Protein AF-A0A4Y3FTR3-F1 (afdb_monomer)

Sequence (134 aa):
MGIRHIKDRILKADIEKGEIKTLTGKRQYTGDNFIIASGDYIGGGLNSFGESIIHLDIYRIKDKPVRKIPFPEKGHPYSKNGVIVDENLNPFYREKRISNLRIAGSLLGGYDYCTEKSGLGVAIATGYSAGDVE

Radius of gyration: 15.16 Å; Cα contacts (8 Å, |Δi|>4): 249; chains: 1; bounding box: 43×28×41 Å

Mean predicted aligned error: 3.34 Å

Structure (mmCIF, N/CA/C/O backbone):
data_AF-A0A4Y3FTR3-F1
#
_entry.id   AF-A0A4Y3FTR3-F1
#
loop_
_atom_site.group_PDB
_atom_site.id
_atom_site.type_symbol
_atom_site.label_atom_id
_atom_site.label_alt_id
_atom_site.label_comp_id
_atom_site.label_asym_id
_atom_site.label_entity_id
_atom_site.label_seq_id
_atom_site.pdbx_PDB_ins_code
_atom_site.Cartn_x
_atom_site.Cartn_y
_atom_site.Cartn_z
_atom_site.occupancy
_atom_site.B_iso_or_equiv
_atom_site.auth_seq_id
_atom_site.auth_comp_id
_atom_site.auth_asym_id
_atom_site.auth_atom_id
_atom_site.pdbx_PDB_model_num
ATOM 1 N N . MET A 1 1 ? -20.994 11.226 8.019 1.00 52.72 1 MET A N 1
ATOM 2 C CA . MET A 1 1 ? -19.648 10.629 8.163 1.00 52.72 1 MET A CA 1
ATOM 3 C C . MET A 1 1 ? -18.637 11.580 7.544 1.00 52.72 1 MET A C 1
ATOM 5 O O . MET A 1 1 ? -18.960 12.194 6.538 1.00 52.72 1 MET A O 1
ATOM 9 N N . GLY A 1 2 ? -17.489 11.799 8.186 1.00 83.38 2 GLY A N 1
ATOM 10 C CA . GLY A 1 2 ? -16.489 12.772 7.732 1.00 83.38 2 GLY A CA 1
ATOM 11 C C . GLY A 1 2 ? -15.148 12.103 7.456 1.00 83.38 2 GLY A C 1
ATOM 12 O O . GLY A 1 2 ? -14.763 11.182 8.169 1.00 83.38 2 GLY A O 1
ATOM 13 N N . ILE A 1 3 ? -14.431 12.582 6.442 1.00 89.06 3 ILE A N 1
ATOM 14 C CA . ILE A 1 3 ? -13.067 12.140 6.139 1.00 89.06 3 ILE A CA 1
ATOM 15 C C . ILE A 1 3 ? -12.096 12.921 7.025 1.00 89.06 3 ILE A C 1
ATOM 17 O O . ILE A 1 3 ? -12.163 14.150 7.110 1.00 89.06 3 ILE A O 1
ATOM 21 N N . ARG A 1 4 ? -11.159 12.218 7.668 1.00 93.75 4 ARG A N 1
ATOM 22 C CA . ARG A 1 4 ? -10.106 12.833 8.479 1.00 93.75 4 ARG A CA 1
ATOM 23 C C . ARG A 1 4 ? -8.733 12.428 7.965 1.00 93.75 4 ARG A C 1
ATOM 25 O O . ARG A 1 4 ? -8.343 11.272 8.058 1.00 93.75 4 ARG A O 1
ATOM 32 N N . HIS A 1 5 ? -7.959 13.409 7.514 1.00 94.31 5 HIS A N 1
ATOM 33 C CA . HIS A 1 5 ? -6.548 13.194 7.217 1.00 94.31 5 HIS A CA 1
ATOM 34 C C . HIS A 1 5 ? -5.729 13.118 8.516 1.00 94.31 5 HIS A C 1
ATOM 36 O O . HIS A 1 5 ? -5.784 14.025 9.356 1.00 94.31 5 HIS A O 1
ATOM 42 N N . ILE A 1 6 ? -4.957 12.042 8.678 1.00 94.50 6 ILE A N 1
ATOM 43 C CA . ILE A 1 6 ? -4.072 11.831 9.826 1.00 94.50 6 ILE A CA 1
ATOM 44 C C . ILE A 1 6 ? -2.688 12.404 9.506 1.00 94.50 6 ILE A C 1
ATOM 46 O O . ILE A 1 6 ? -1.915 11.823 8.754 1.00 94.50 6 ILE A O 1
ATOM 50 N N . LYS A 1 7 ? -2.359 13.551 10.109 1.00 92.38 7 LYS A N 1
ATOM 51 C CA . LYS A 1 7 ? -1.027 14.178 10.023 1.00 92.38 7 LYS A CA 1
ATOM 52 C C . LYS A 1 7 ? -0.127 13.700 11.164 1.00 92.38 7 LYS A C 1
ATOM 54 O O . LYS A 1 7 ? 0.297 14.492 12.006 1.00 92.38 7 LYS A O 1
ATOM 59 N N . ASP A 1 8 ? 0.101 12.396 11.228 1.00 94.69 8 ASP A N 1
ATOM 60 C CA . ASP A 1 8 ? 0.846 11.750 12.308 1.00 94.69 8 ASP A CA 1
ATOM 61 C C . ASP A 1 8 ? 1.703 10.603 11.775 1.00 94.69 8 ASP A C 1
ATOM 63 O O . ASP A 1 8 ? 1.387 10.005 10.747 1.00 94.69 8 ASP A O 1
ATOM 67 N N . ARG A 1 9 ? 2.778 10.280 12.495 1.00 94.00 9 ARG A N 1
ATOM 68 C CA . ARG A 1 9 ? 3.517 9.043 12.260 1.00 94.00 9 ARG A CA 1
ATOM 69 C C . ARG A 1 9 ? 2.853 7.954 13.089 1.00 94.00 9 ARG A C 1
ATOM 71 O O . ARG A 1 9 ? 2.918 7.984 14.315 1.00 94.00 9 ARG A O 1
ATOM 78 N N . ILE A 1 10 ? 2.239 6.994 12.414 1.00 95.69 10 ILE A N 1
ATOM 79 C CA . ILE A 1 10 ? 1.699 5.807 13.069 1.00 95.69 10 ILE A CA 1
ATOM 80 C C . ILE A 1 10 ? 2.858 4.891 13.461 1.00 95.69 10 ILE A C 1
ATOM 82 O O . ILE A 1 10 ? 3.790 4.687 12.689 1.00 95.69 10 ILE A O 1
ATOM 86 N N . LEU A 1 11 ? 2.807 4.390 14.691 1.00 93.75 11 LEU A N 1
ATOM 87 C CA . LEU A 1 11 ? 3.818 3.524 15.296 1.00 93.75 11 LEU A CA 1
ATOM 88 C C . LEU A 1 11 ? 3.287 2.111 15.539 1.00 93.75 11 LEU A C 1
ATOM 90 O O . LEU A 1 11 ? 4.063 1.164 15.635 1.00 93.75 11 LEU A O 1
ATOM 94 N N . LYS A 1 12 ? 1.968 1.976 15.699 1.00 94.19 12 LYS A N 1
ATOM 95 C CA . LYS A 1 12 ? 1.307 0.704 15.972 1.00 94.19 12 LYS A CA 1
ATOM 96 C C . LYS A 1 12 ? -0.108 0.716 15.412 1.00 94.19 12 LYS A C 1
ATOM 98 O O . LYS A 1 12 ? -0.816 1.714 15.548 1.00 94.19 12 LYS A O 1
ATOM 103 N N . ALA A 1 13 ? -0.526 -0.421 14.873 1.00 96.50 13 ALA A N 1
ATOM 104 C CA . ALA A 1 13 ? -1.925 -0.737 14.644 1.00 96.50 13 ALA A CA 1
ATOM 105 C C . ALA A 1 13 ? -2.351 -1.887 15.548 1.00 96.50 13 ALA A C 1
ATOM 107 O O . ALA A 1 13 ? -1.607 -2.851 15.741 1.00 96.50 13 ALA A O 1
ATOM 108 N N . ASP A 1 14 ? -3.542 -1.753 16.107 1.00 97.19 14 ASP A N 1
ATOM 109 C CA . ASP A 1 14 ? -4.232 -2.819 16.805 1.00 97.19 14 ASP A CA 1
ATOM 110 C C . ASP A 1 14 ? -5.248 -3.442 15.850 1.00 97.19 14 ASP A C 1
ATOM 112 O O . ASP A 1 14 ? -6.153 -2.754 15.364 1.00 97.19 14 ASP A O 1
ATOM 116 N N . ILE A 1 15 ? -5.025 -4.713 15.517 1.00 96.81 15 ILE A N 1
ATOM 117 C CA . ILE A 1 15 ? -5.797 -5.450 14.519 1.00 96.81 15 ILE A CA 1
ATOM 118 C C . ILE A 1 15 ? -6.472 -6.623 15.215 1.00 96.81 15 ILE A C 1
ATOM 120 O O . ILE A 1 15 ? -5.807 -7.544 15.692 1.00 96.81 15 ILE A O 1
ATOM 124 N N . GLU A 1 16 ? -7.798 -6.623 15.204 1.00 96.31 16 GLU A N 1
ATOM 125 C CA . GLU A 1 16 ? -8.619 -7.678 15.784 1.00 96.31 16 GLU A CA 1
ATOM 126 C C . GLU A 1 16 ? -9.539 -8.256 14.715 1.00 96.31 16 GLU A C 1
ATOM 128 O O . GLU A 1 16 ? -10.243 -7.523 14.027 1.00 96.31 16 GLU A O 1
ATOM 133 N N . LYS A 1 17 ? -9.547 -9.587 14.578 1.00 95.12 17 LYS A N 1
ATOM 134 C CA . LYS A 1 17 ? -10.424 -10.314 13.638 1.00 95.12 17 LYS A CA 1
ATOM 135 C C . LYS A 1 17 ? -10.372 -9.792 12.186 1.00 95.12 17 LYS A C 1
ATOM 137 O O . LYS A 1 17 ? -11.361 -9.884 11.474 1.00 95.12 17 LYS A O 1
ATOM 142 N N . GLY A 1 18 ? -9.213 -9.296 11.744 1.00 96.00 18 GLY A N 1
ATOM 143 C CA . GLY A 1 18 ? -9.033 -8.773 10.383 1.00 96.00 18 GLY A CA 1
ATOM 144 C C . GLY A 1 18 ? -9.455 -7.312 10.207 1.00 96.00 18 GLY A C 1
ATOM 145 O O . GLY A 1 18 ? -9.570 -6.854 9.080 1.00 96.00 18 GLY A O 1
ATOM 146 N N . GLU A 1 19 ? -9.653 -6.565 11.291 1.00 98.00 19 GLU A N 1
ATOM 147 C CA . GLU A 1 19 ? -9.988 -5.142 11.243 1.00 98.00 19 GLU A CA 1
ATOM 148 C C . GLU A 1 19 ? -9.058 -4.326 12.130 1.00 98.00 19 GLU A C 1
ATOM 150 O O . GLU A 1 19 ? -8.735 -4.722 13.251 1.00 98.00 19 GLU A O 1
ATOM 155 N N . ILE A 1 20 ? -8.674 -3.145 11.655 1.00 97.88 20 ILE A N 1
ATOM 156 C CA . ILE A 1 20 ? -8.001 -2.137 12.466 1.00 97.88 20 ILE A CA 1
ATOM 157 C C . ILE A 1 20 ? -9.018 -1.557 13.441 1.00 97.88 20 ILE A C 1
ATOM 159 O O . ILE A 1 20 ? -10.016 -0.969 13.025 1.00 97.88 20 ILE A O 1
ATOM 163 N N . LYS A 1 21 ? -8.737 -1.681 14.737 1.00 97.75 21 LYS A N 1
ATOM 164 C CA . LYS A 1 21 ? -9.526 -1.047 15.800 1.00 97.75 21 LYS A CA 1
ATOM 165 C C . LYS A 1 21 ? -8.951 0.304 16.183 1.00 97.75 21 LYS A C 1
ATOM 167 O O . LYS A 1 21 ? -9.688 1.275 16.329 1.00 97.75 21 LYS A O 1
ATOM 172 N N . THR A 1 22 ? -7.626 0.372 16.300 1.00 97.62 22 THR A N 1
ATOM 173 C CA . THR A 1 22 ? -6.924 1.597 16.686 1.00 97.62 22 THR A CA 1
ATOM 174 C C . THR A 1 22 ? -5.602 1.730 15.943 1.00 97.62 22 THR A C 1
ATOM 176 O O . THR A 1 22 ? -4.795 0.802 15.913 1.00 97.62 22 THR A O 1
ATOM 179 N N . LEU A 1 23 ? -5.330 2.924 15.418 1.00 97.25 23 L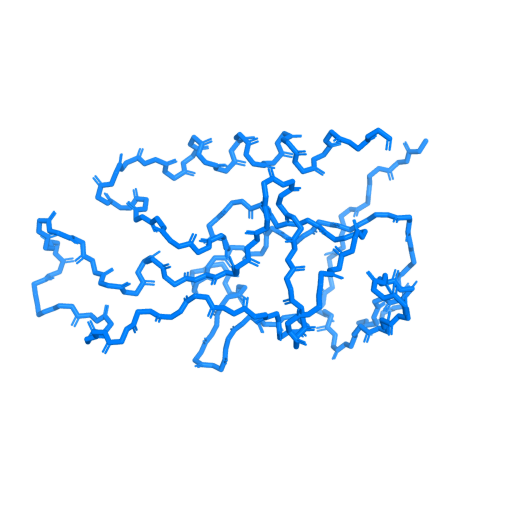EU A N 1
ATOM 180 C CA . LEU A 1 23 ? -3.992 3.350 15.010 1.00 97.25 23 LEU A CA 1
ATOM 181 C C . LEU A 1 23 ? -3.403 4.255 16.090 1.00 97.25 23 LEU A C 1
ATOM 183 O O . LEU A 1 23 ? -4.057 5.187 16.554 1.00 97.25 23 LEU A O 1
ATOM 187 N N . THR A 1 24 ? -2.160 4.004 16.487 1.00 97.69 24 THR A N 1
ATOM 188 C CA . THR A 1 24 ? -1.467 4.774 17.528 1.00 97.69 24 THR A CA 1
ATOM 189 C C . THR A 1 24 ? -0.249 5.476 16.938 1.00 97.69 24 THR A C 1
ATOM 191 O O . THR A 1 24 ? 0.672 4.821 16.452 1.00 97.69 24 THR A O 1
ATOM 194 N N . GLY A 1 25 ? -0.245 6.808 16.996 1.00 96.19 25 GLY A N 1
ATOM 195 C CA . GLY A 1 25 ? 0.906 7.679 16.739 1.00 96.19 25 GLY A CA 1
ATOM 196 C C . GLY A 1 25 ? 1.176 8.572 17.953 1.00 96.19 25 GLY A C 1
ATO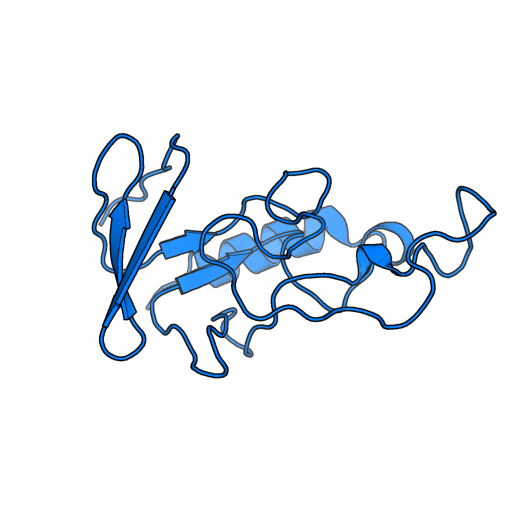M 197 O O . GLY A 1 25 ? 1.196 8.091 19.086 1.00 96.19 25 GLY A O 1
ATOM 198 N N . LYS A 1 26 ? 1.301 9.889 17.749 1.00 96.94 26 LYS A N 1
ATOM 199 C CA . LYS A 1 26 ? 1.251 10.879 18.848 1.00 96.94 26 LYS A CA 1
ATOM 200 C C . LYS A 1 26 ? -0.097 10.875 19.572 1.00 96.94 26 LYS A C 1
ATOM 202 O O . LYS A 1 26 ? -0.184 11.309 20.717 1.00 96.94 26 LYS A O 1
ATOM 207 N N . ARG A 1 27 ? -1.156 10.445 18.882 1.00 96.50 27 ARG A N 1
ATOM 208 C CA . ARG A 1 27 ? -2.506 10.234 19.421 1.00 96.50 27 ARG A CA 1
ATOM 209 C C . ARG A 1 27 ? -3.045 8.888 18.947 1.00 96.50 27 ARG A C 1
ATOM 211 O O . ARG A 1 27 ? -2.489 8.275 18.037 1.00 96.50 27 ARG A O 1
ATOM 218 N N . GLN A 1 28 ? -4.138 8.453 19.558 1.00 97.06 28 GLN A N 1
ATOM 219 C CA . GLN A 1 28 ? -4.919 7.327 19.062 1.00 97.06 28 GLN A CA 1
ATOM 220 C C . GLN A 1 28 ? -5.962 7.807 18.052 1.00 97.06 28 GLN A C 1
ATOM 222 O O . GLN A 1 28 ? -6.575 8.867 18.221 1.00 97.06 28 GLN A O 1
ATOM 227 N N . TYR A 1 29 ? -6.147 7.013 17.004 1.00 96.56 29 TYR A N 1
ATOM 228 C CA . TYR A 1 29 ? -7.129 7.224 15.954 1.00 96.56 29 TYR A CA 1
ATOM 229 C C . TYR A 1 29 ? -7.972 5.963 15.819 1.00 96.56 29 TYR A C 1
ATOM 231 O O . TYR A 1 29 ? -7.439 4.867 15.646 1.00 96.56 29 TYR A O 1
ATOM 239 N N . THR A 1 30 ? -9.282 6.146 15.879 1.00 96.06 30 THR A N 1
ATOM 240 C CA . THR A 1 30 ? -10.287 5.122 15.614 1.00 96.06 30 THR A CA 1
ATOM 241 C C . THR A 1 30 ? -11.133 5.569 14.427 1.00 96.06 30 THR A C 1
ATOM 243 O O . THR A 1 30 ? -11.197 6.762 14.106 1.00 96.06 30 THR A O 1
ATOM 246 N N . GLY A 1 31 ? -11.752 4.610 13.753 1.00 94.38 31 GLY A N 1
ATOM 247 C CA . GLY A 1 31 ? -12.599 4.857 12.597 1.00 94.38 31 GLY A CA 1
ATOM 248 C C . GLY A 1 31 ? -13.143 3.551 12.047 1.00 94.38 31 GLY A C 1
ATOM 249 O O . GLY A 1 31 ? -12.575 2.489 12.297 1.00 94.38 31 GLY A O 1
ATOM 250 N N . ASP A 1 32 ? -14.238 3.651 11.301 1.00 94.94 32 ASP A N 1
ATOM 251 C CA . ASP A 1 32 ? -14.868 2.484 10.684 1.00 94.94 32 ASP A CA 1
ATOM 252 C C . ASP A 1 32 ? -14.013 1.953 9.530 1.00 94.94 32 ASP A C 1
ATOM 254 O O . ASP A 1 32 ? -13.877 0.747 9.366 1.00 94.94 32 ASP A O 1
ATOM 258 N N . ASN A 1 33 ? -13.379 2.857 8.774 1.00 95.75 33 ASN A N 1
ATOM 259 C CA . ASN A 1 33 ? -12.553 2.548 7.612 1.00 95.75 33 ASN A CA 1
ATOM 260 C C . ASN A 1 33 ? -11.273 3.392 7.583 1.00 95.75 33 ASN A C 1
ATOM 262 O O . ASN A 1 33 ? -11.260 4.554 8.000 1.00 95.75 33 ASN A O 1
ATOM 266 N N . PHE A 1 34 ? -10.211 2.814 7.024 1.00 97.00 34 PHE A N 1
ATOM 267 C CA . PHE A 1 34 ? -8.902 3.438 6.866 1.00 97.00 34 PHE A CA 1
ATOM 268 C C . PHE A 1 34 ? -8.415 3.327 5.420 1.00 97.00 34 PHE A C 1
ATOM 270 O O . PHE A 1 34 ? -8.667 2.339 4.732 1.00 97.00 34 PHE A O 1
ATOM 277 N N . ILE A 1 35 ? -7.660 4.331 4.974 1.00 97.44 35 ILE A N 1
ATOM 278 C CA . ILE A 1 35 ? -6.978 4.326 3.677 1.00 97.44 35 ILE A CA 1
ATOM 279 C C . ILE A 1 35 ? -5.515 4.696 3.910 1.00 97.44 35 ILE A C 1
ATOM 281 O O . ILE A 1 35 ? -5.232 5.711 4.554 1.00 97.44 35 ILE A O 1
ATOM 285 N N . ILE A 1 36 ? -4.588 3.902 3.374 1.00 97.38 36 ILE A N 1
ATOM 286 C CA . ILE A 1 36 ? -3.169 4.265 3.309 1.00 97.38 36 ILE A CA 1
ATOM 287 C C . ILE A 1 36 ? -2.838 4.704 1.881 1.00 97.38 36 ILE A C 1
ATOM 289 O O . ILE A 1 36 ? -2.927 3.932 0.929 1.00 97.38 36 ILE A O 1
ATOM 293 N N . ALA A 1 37 ? -2.411 5.961 1.766 1.00 96.69 37 ALA A N 1
ATOM 294 C CA . ALA A 1 37 ? -1.971 6.601 0.527 1.00 96.69 37 ALA A CA 1
ATOM 295 C C . ALA A 1 37 ? -0.621 7.321 0.732 1.00 96.69 37 ALA A C 1
ATOM 297 O O . ALA A 1 37 ? -0.413 8.438 0.266 1.00 96.69 37 ALA A O 1
ATOM 298 N N . SER A 1 38 ? 0.292 6.703 1.491 1.00 95.44 38 SER A N 1
ATOM 299 C CA . SER A 1 38 ? 1.617 7.249 1.838 1.00 95.44 38 SER A CA 1
ATOM 300 C C . SER A 1 38 ? 2.633 7.203 0.689 1.00 95.44 38 SER A C 1
ATOM 302 O O . SER A 1 38 ? 3.738 7.721 0.828 1.00 95.44 38 SER A O 1
ATOM 304 N N . GLY A 1 39 ? 2.258 6.613 -0.449 1.00 95.12 39 GLY A N 1
ATOM 305 C CA . GLY A 1 39 ? 3.121 6.436 -1.612 1.00 95.12 39 GLY A CA 1
ATOM 306 C C . GLY A 1 39 ? 4.178 5.346 -1.428 1.00 95.12 39 GLY A C 1
ATOM 307 O O . GLY A 1 39 ? 4.273 4.702 -0.389 1.00 95.12 39 GLY A O 1
ATOM 308 N N . ASP A 1 40 ? 4.971 5.132 -2.470 1.00 95.25 40 ASP A N 1
ATOM 309 C CA . ASP A 1 40 ? 6.054 4.147 -2.523 1.00 95.25 40 ASP A CA 1
ATOM 310 C C . ASP A 1 40 ? 7.319 4.604 -1.756 1.00 95.25 40 ASP A C 1
ATOM 312 O O . ASP A 1 40 ? 7.250 5.274 -0.723 1.00 95.25 40 ASP A O 1
ATOM 316 N N . TYR A 1 41 ? 8.506 4.239 -2.251 1.00 94.88 41 TYR A N 1
ATOM 317 C CA . TYR A 1 41 ? 9.794 4.670 -1.705 1.00 94.88 41 TYR A CA 1
ATOM 318 C C . TYR A 1 41 ? 9.983 6.192 -1.697 1.00 94.88 41 TYR A C 1
ATOM 320 O O . TYR A 1 41 ? 10.643 6.707 -0.797 1.00 94.88 41 TYR A O 1
ATOM 328 N N . ILE A 1 42 ? 9.423 6.914 -2.675 1.00 91.69 42 ILE A N 1
ATOM 329 C CA . ILE A 1 42 ? 9.549 8.377 -2.766 1.00 91.69 42 ILE A CA 1
ATOM 330 C C . ILE A 1 42 ? 8.642 9.041 -1.726 1.00 91.69 42 ILE A C 1
ATOM 332 O O . ILE A 1 42 ? 9.055 9.988 -1.058 1.00 91.69 42 ILE A O 1
ATOM 336 N N . GLY A 1 43 ? 7.419 8.521 -1.565 1.00 91.75 43 GLY A N 1
ATOM 337 C CA . GLY A 1 43 ? 6.466 8.990 -0.551 1.00 91.75 43 GLY A CA 1
ATOM 338 C C . GLY A 1 43 ? 6.820 8.560 0.878 1.00 91.75 43 GLY A C 1
ATOM 339 O O . GLY A 1 43 ? 6.361 9.164 1.847 1.00 91.75 43 GLY A O 1
ATOM 340 N N . GLY A 1 44 ? 7.676 7.544 1.020 1.00 94.69 44 GLY A N 1
ATOM 341 C CA . GLY A 1 44 ? 8.115 6.990 2.300 1.00 94.69 44 GLY A CA 1
ATOM 342 C C . GLY A 1 44 ? 7.184 5.917 2.871 1.00 94.69 44 GLY A C 1
ATOM 343 O O . GLY A 1 44 ? 7.441 5.413 3.969 1.00 94.69 44 GLY A O 1
ATOM 344 N N . GLY A 1 45 ? 6.127 5.531 2.149 1.00 95.69 45 GLY A N 1
ATOM 345 C CA . GLY A 1 45 ? 5.274 4.402 2.525 1.00 95.69 45 GLY A CA 1
ATOM 346 C C . GLY A 1 45 ? 5.948 3.046 2.317 1.00 95.69 45 GLY A C 1
ATOM 347 O O . GLY A 1 45 ? 5.574 2.090 2.991 1.00 95.69 45 GLY A O 1
ATOM 348 N N . LEU A 1 46 ? 6.997 2.974 1.488 1.00 96.12 46 LEU A N 1
ATOM 349 C CA . LEU A 1 46 ? 7.892 1.818 1.395 1.00 96.12 46 LEU A CA 1
ATOM 350 C C . LEU A 1 46 ? 9.318 2.158 1.832 1.00 96.12 46 LEU A C 1
ATOM 352 O O . LEU A 1 46 ? 9.841 3.242 1.578 1.00 96.12 46 LEU A O 1
ATOM 356 N N . ASN A 1 47 ? 9.983 1.178 2.434 1.00 94.25 47 ASN A N 1
ATOM 357 C CA . ASN A 1 47 ? 11.395 1.231 2.789 1.00 94.25 47 ASN A CA 1
ATOM 358 C C . ASN A 1 47 ? 12.072 -0.140 2.574 1.00 94.25 47 ASN A C 1
ATOM 360 O O . ASN A 1 47 ? 11.478 -1.086 2.045 1.00 94.25 47 ASN A O 1
ATOM 364 N N . SER A 1 48 ? 13.343 -0.264 2.966 1.00 89.69 48 SER A N 1
ATOM 365 C CA . SER A 1 48 ? 14.111 -1.509 2.815 1.00 89.69 48 SER A CA 1
ATOM 366 C C . SER A 1 48 ? 13.448 -2.714 3.493 1.00 89.69 48 SER A C 1
ATOM 368 O O . SER A 1 48 ? 13.516 -3.819 2.958 1.00 89.69 48 SER A O 1
ATOM 370 N N . PHE A 1 49 ? 12.744 -2.506 4.606 1.00 89.44 49 PHE A N 1
ATOM 371 C CA . PHE A 1 49 ? 12.051 -3.540 5.379 1.00 89.44 49 PHE A CA 1
ATOM 372 C C . PHE A 1 49 ? 10.642 -3.836 4.850 1.00 89.44 49 PHE A C 1
ATOM 374 O O . PHE A 1 49 ? 10.228 -4.992 4.855 1.00 89.44 49 PHE A O 1
ATOM 381 N N . GLY A 1 50 ? 9.949 -2.858 4.265 1.00 93.38 50 GLY A N 1
ATOM 382 C CA . GLY A 1 50 ? 8.654 -3.072 3.616 1.00 93.38 50 GLY A CA 1
ATOM 383 C C . GLY A 1 50 ? 7.749 -1.858 3.687 1.00 93.38 50 GLY A C 1
ATOM 384 O O . GLY A 1 50 ? 8.238 -0.734 3.613 1.00 93.38 50 GLY A O 1
ATOM 385 N N . GLU A 1 51 ? 6.446 -2.097 3.831 1.00 96.62 51 GLU A N 1
ATOM 386 C CA . GLU A 1 51 ? 5.474 -1.048 4.140 1.00 96.62 51 GLU A CA 1
ATOM 387 C C . GLU A 1 51 ? 5.775 -0.440 5.524 1.00 96.62 51 GLU A C 1
ATOM 389 O O . GLU A 1 51 ? 6.103 -1.153 6.481 1.00 96.62 51 GLU A O 1
ATOM 394 N N . SER A 1 52 ? 5.762 0.891 5.597 1.00 95.25 52 SER A N 1
ATOM 395 C CA . SER A 1 52 ? 6.345 1.673 6.694 1.00 95.25 52 SER A CA 1
ATOM 396 C C . SER A 1 52 ? 5.434 1.884 7.910 1.0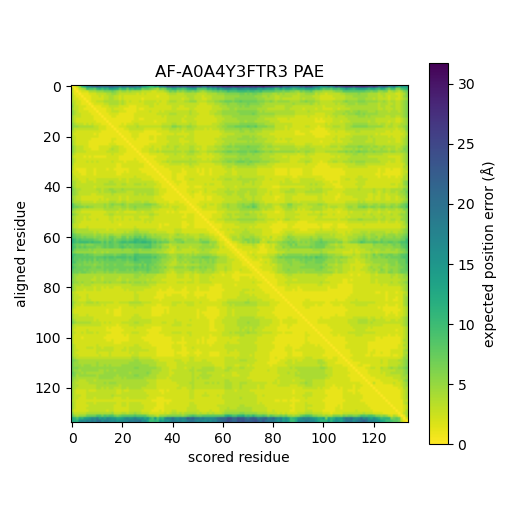0 95.25 52 SER A C 1
ATOM 398 O O . SER A 1 52 ? 5.926 2.380 8.923 1.00 95.25 52 SER A O 1
ATOM 400 N N . ILE A 1 53 ? 4.136 1.586 7.825 1.00 94.69 53 ILE A N 1
ATOM 401 C CA . ILE A 1 53 ? 3.143 1.939 8.851 1.00 94.69 53 ILE A CA 1
ATOM 402 C C . ILE A 1 53 ? 2.780 0.722 9.704 1.00 94.69 53 ILE A C 1
ATOM 404 O O . ILE A 1 53 ? 2.878 0.786 10.930 1.00 94.69 53 ILE A O 1
ATOM 408 N N . ILE A 1 54 ? 2.349 -0.375 9.079 1.00 94.44 54 ILE A N 1
ATOM 409 C CA . ILE A 1 54 ?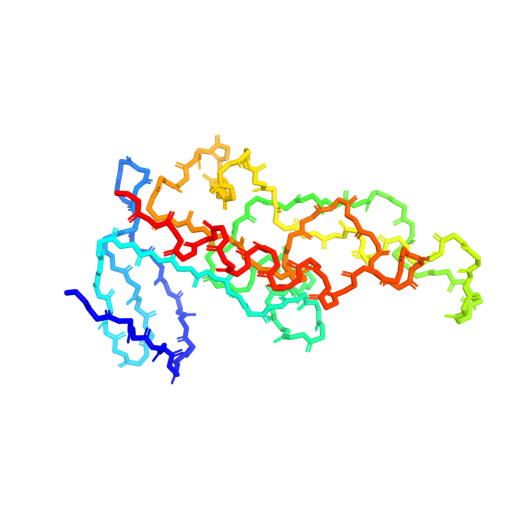 1.869 -1.583 9.772 1.00 94.44 54 ILE A CA 1
ATOM 410 C C . ILE A 1 54 ? 2.494 -2.875 9.234 1.00 94.44 54 ILE A C 1
ATOM 412 O O . ILE A 1 54 ? 2.129 -3.958 9.689 1.00 94.44 54 ILE A O 1
ATOM 416 N N . HIS A 1 55 ? 3.462 -2.766 8.319 1.00 95.88 55 HIS A N 1
ATOM 417 C CA . HIS A 1 55 ? 4.207 -3.891 7.750 1.00 95.88 55 HIS A CA 1
ATOM 418 C C . HIS A 1 55 ? 3.299 -4.894 7.035 1.00 95.88 55 HIS A C 1
ATOM 420 O O . HIS A 1 55 ? 3.339 -6.095 7.303 1.00 95.88 55 HIS A O 1
ATOM 426 N N . LEU A 1 56 ? 2.469 -4.366 6.134 1.00 97.88 56 LEU A N 1
ATOM 427 C CA . LEU A 1 56 ? 1.638 -5.155 5.227 1.00 97.88 56 LEU A CA 1
ATOM 428 C C . LEU A 1 56 ? 2.473 -6.093 4.354 1.00 97.88 56 LEU A C 1
ATOM 430 O O . LEU A 1 56 ? 3.658 -5.853 4.094 1.00 97.88 56 LEU A O 1
ATOM 434 N N . ASP A 1 57 ? 1.818 -7.137 3.862 1.00 97.94 57 ASP A N 1
ATOM 435 C CA . ASP A 1 57 ? 2.398 -8.070 2.914 1.00 97.94 57 ASP A CA 1
ATOM 436 C C . ASP A 1 57 ? 2.667 -7.345 1.591 1.00 97.94 57 ASP A C 1
ATOM 438 O O . ASP A 1 57 ? 1.830 -6.618 1.048 1.00 97.94 57 ASP A O 1
ATOM 442 N N . ILE A 1 58 ? 3.872 -7.540 1.070 1.00 96.88 58 ILE A N 1
ATOM 443 C CA . ILE A 1 58 ? 4.384 -6.797 -0.076 1.00 96.88 58 ILE A CA 1
ATOM 444 C C . ILE A 1 58 ? 4.778 -7.733 -1.203 1.00 96.88 58 ILE A C 1
ATOM 446 O O . ILE A 1 58 ? 5.476 -8.732 -1.016 1.00 96.88 58 ILE A O 1
ATOM 450 N N . TYR A 1 59 ? 4.394 -7.345 -2.410 1.00 94.56 59 TYR A N 1
ATOM 451 C CA . TYR A 1 59 ? 4.932 -7.897 -3.629 1.00 94.56 59 TYR A CA 1
ATOM 452 C C . TYR A 1 59 ? 6.343 -7.333 -3.80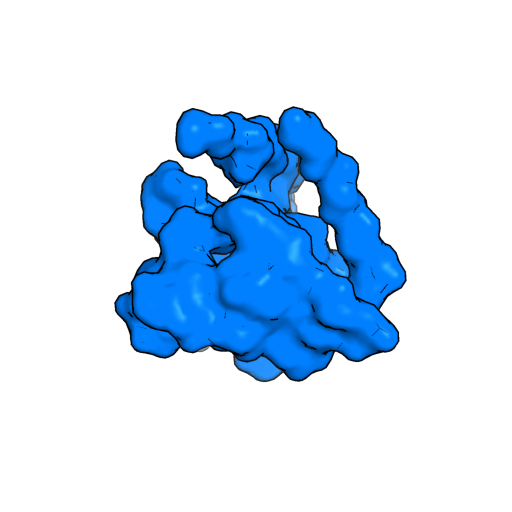1 1.00 94.56 59 TYR A C 1
ATOM 454 O O . TYR A 1 59 ? 6.532 -6.126 -3.965 1.00 94.56 59 TYR A O 1
ATOM 462 N N . ARG A 1 60 ? 7.350 -8.209 -3.730 1.00 92.12 60 ARG A N 1
ATOM 463 C CA . ARG A 1 60 ? 8.750 -7.865 -3.996 1.00 92.12 60 ARG A CA 1
ATOM 464 C C . ARG A 1 60 ? 9.248 -8.619 -5.207 1.00 92.12 60 ARG A C 1
ATOM 466 O O . ARG A 1 60 ? 9.265 -9.852 -5.222 1.00 92.12 60 ARG A O 1
ATOM 473 N N . ILE A 1 61 ? 9.742 -7.878 -6.189 1.00 89.56 61 ILE A N 1
ATOM 474 C CA . ILE A 1 61 ? 10.451 -8.491 -7.300 1.00 89.56 61 ILE A CA 1
ATOM 475 C C . ILE A 1 61 ? 11.790 -9.057 -6.805 1.00 89.56 61 ILE A C 1
ATOM 477 O O . ILE A 1 61 ? 12.507 -8.420 -6.033 1.00 89.56 61 ILE A O 1
ATOM 481 N N . LYS A 1 62 ? 12.126 -10.273 -7.244 1.00 88.25 62 LYS A N 1
ATOM 482 C CA . LYS A 1 62 ? 13.378 -10.958 -6.868 1.00 88.25 62 LYS A CA 1
ATOM 483 C C . LYS A 1 62 ? 14.577 -10.569 -7.749 1.00 88.25 62 LYS A C 1
ATOM 485 O O . LYS A 1 62 ? 15.675 -11.069 -7.533 1.00 88.25 62 LYS A O 1
ATOM 490 N N . ASP A 1 63 ? 14.369 -9.705 -8.742 1.00 88.44 63 ASP A N 1
ATOM 491 C CA . ASP A 1 63 ? 15.427 -9.173 -9.608 1.00 88.44 63 ASP A CA 1
ATOM 492 C C . ASP A 1 63 ? 16.215 -8.058 -8.896 1.00 88.44 63 ASP A C 1
ATOM 494 O O . ASP A 1 63 ? 15.773 -7.487 -7.894 1.00 88.44 63 ASP A O 1
ATOM 498 N N . LYS A 1 64 ? 17.384 -7.706 -9.434 1.00 91.06 64 LYS A N 1
ATOM 499 C CA . LYS A 1 64 ? 18.155 -6.551 -8.982 1.00 91.06 64 LYS A CA 1
ATOM 500 C C . LYS A 1 64 ? 17.270 -5.291 -9.057 1.00 91.06 64 LYS A C 1
ATOM 502 O O . LYS A 1 64 ? 16.813 -4.946 -10.145 1.00 91.06 64 LYS A O 1
ATOM 507 N N . PRO A 1 65 ? 17.075 -4.550 -7.949 1.00 88.69 65 PRO A N 1
ATOM 508 C CA . PRO A 1 65 ? 16.055 -3.500 -7.868 1.00 88.69 65 PRO A CA 1
ATOM 509 C C . PRO A 1 65 ? 16.299 -2.353 -8.851 1.00 88.69 65 PRO A C 1
ATOM 511 O O . PRO A 1 65 ? 15.355 -1.787 -9.396 1.00 88.69 65 PRO A O 1
ATOM 514 N N . VAL A 1 66 ? 17.570 -2.031 -9.103 1.00 93.56 66 VAL A N 1
ATOM 515 C CA . VAL A 1 66 ? 17.991 -0.922 -9.960 1.00 93.56 66 VAL A CA 1
ATOM 516 C C . VAL A 1 66 ? 18.869 -1.452 -11.091 1.00 93.56 66 VAL A C 1
ATOM 518 O O . VAL A 1 66 ? 19.829 -2.205 -10.881 1.00 93.56 66 VAL A O 1
ATOM 521 N N . ARG A 1 67 ? 18.540 -1.031 -12.312 1.00 93.69 67 ARG A N 1
ATOM 522 C CA . ARG A 1 67 ? 19.328 -1.312 -13.520 1.00 93.69 67 ARG 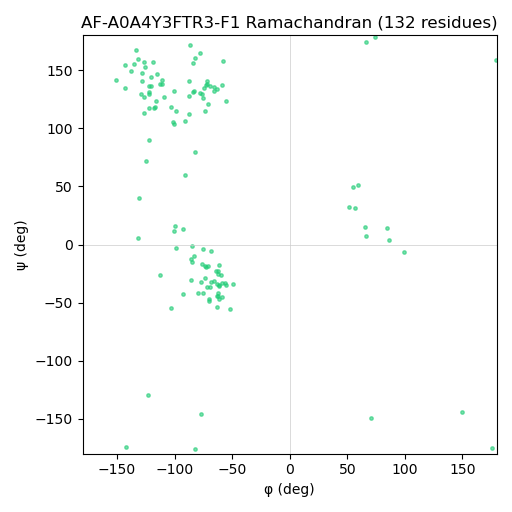A CA 1
ATOM 523 C C . ARG A 1 67 ? 20.455 -0.285 -13.635 1.00 93.69 67 ARG A C 1
ATOM 525 O O . ARG A 1 67 ? 20.347 0.811 -13.110 1.00 93.69 67 ARG A O 1
ATOM 532 N N . LYS A 1 68 ? 21.539 -0.629 -14.336 1.00 94.19 68 LYS A N 1
ATOM 533 C CA . LYS A 1 68 ? 22.702 0.270 -14.487 1.00 94.19 68 LYS A CA 1
ATOM 534 C C . LYS A 1 68 ? 22.386 1.546 -15.280 1.00 94.19 68 LYS A C 1
ATOM 536 O O . LYS A 1 68 ? 23.010 2.570 -15.047 1.00 94.19 68 LYS A O 1
ATOM 541 N N . ILE A 1 69 ? 21.461 1.458 -16.232 1.00 94.62 69 ILE A N 1
ATOM 542 C CA . ILE A 1 69 ? 21.036 2.585 -17.066 1.00 94.62 69 ILE A CA 1
ATOM 543 C C . ILE A 1 69 ? 19.966 3.367 -16.291 1.00 94.62 69 ILE A C 1
ATOM 545 O O . ILE A 1 69 ? 19.036 2.710 -15.824 1.00 94.62 69 ILE A O 1
ATOM 549 N N . PRO A 1 70 ? 20.057 4.708 -16.173 1.00 89.75 70 PRO A N 1
ATOM 550 C CA . PRO A 1 70 ? 19.097 5.515 -15.409 1.00 89.75 70 PRO A CA 1
ATOM 551 C C . PRO A 1 70 ? 17.651 5.465 -15.921 1.00 89.75 70 PRO A C 1
ATOM 553 O O . PRO A 1 70 ? 16.720 5.493 -15.131 1.00 89.75 70 PRO A O 1
ATOM 556 N N . PHE A 1 71 ? 17.455 5.371 -17.238 1.00 90.12 71 PHE A N 1
ATOM 557 C CA . PHE A 1 71 ? 16.131 5.298 -17.866 1.00 90.12 71 PHE A CA 1
ATOM 558 C C . PHE A 1 71 ? 16.043 4.048 -18.741 1.00 90.12 71 PHE A C 1
ATOM 560 O O . PHE A 1 71 ? 16.140 4.127 -19.966 1.00 90.12 71 PHE A O 1
ATOM 567 N N . PRO A 1 72 ? 15.975 2.858 -18.129 1.00 93.50 72 PRO A N 1
ATOM 568 C CA . PRO A 1 72 ? 15.897 1.624 -18.885 1.00 93.50 72 PRO A CA 1
ATOM 569 C C . PRO A 1 72 ? 14.516 1.493 -19.533 1.00 93.50 72 PRO A C 1
ATOM 571 O O . PRO A 1 72 ? 13.503 1.758 -18.896 1.00 93.50 72 PRO A O 1
ATOM 574 N N . GLU A 1 73 ? 14.468 0.991 -20.765 1.00 91.69 73 GLU A N 1
ATOM 575 C CA . GLU A 1 73 ? 13.219 0.800 -21.520 1.00 91.69 73 GLU A CA 1
ATOM 576 C C . GLU A 1 73 ? 12.179 -0.050 -20.767 1.00 91.69 73 GLU A C 1
ATOM 578 O O . GLU A 1 73 ? 10.985 0.206 -20.835 1.00 91.69 73 GLU A O 1
ATOM 583 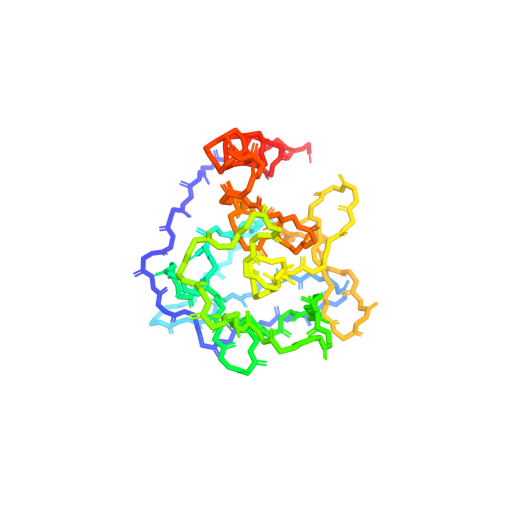N N . LYS A 1 74 ? 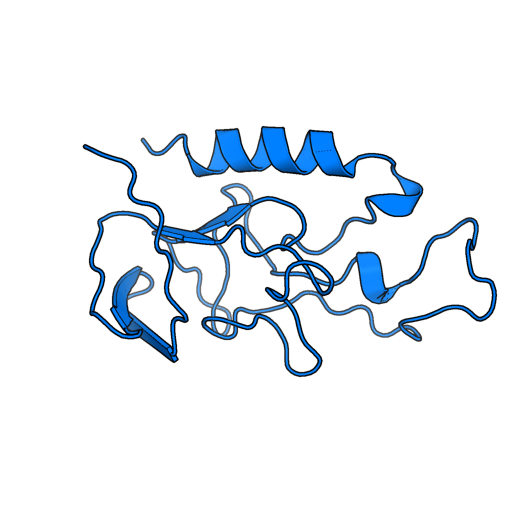12.642 -1.047 -20.001 1.00 90.75 74 LYS A N 1
ATOM 584 C CA . LYS A 1 74 ? 11.795 -1.941 -19.190 1.00 90.75 74 LYS A CA 1
ATOM 585 C C . LYS A 1 74 ? 11.589 -1.467 -17.746 1.0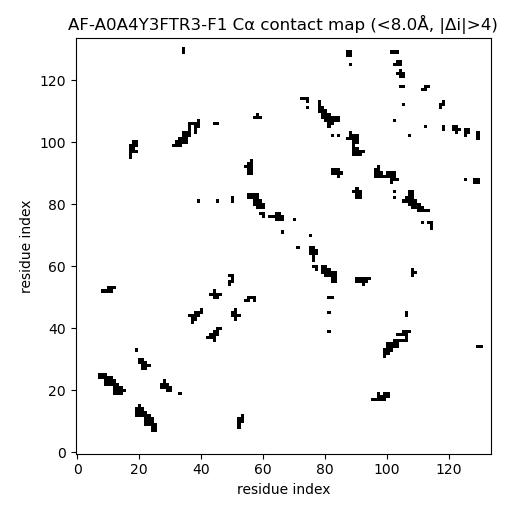0 90.75 74 LYS A C 1
ATOM 587 O O . LYS A 1 74 ? 11.223 -2.285 -16.901 1.00 90.75 74 LYS A O 1
ATOM 592 N N . GLY A 1 75 ? 11.941 -0.220 -17.443 1.00 93.75 75 GLY A N 1
ATOM 593 C CA . GLY A 1 75 ? 11.871 0.339 -16.098 1.00 93.75 75 GLY A CA 1
ATOM 594 C C . GLY A 1 75 ? 12.830 -0.306 -15.097 1.00 93.75 75 GLY A C 1
ATOM 595 O O . GLY A 1 75 ? 13.573 -1.258 -15.385 1.00 93.75 75 GLY A O 1
ATOM 596 N N . HIS A 1 76 ? 12.862 0.260 -13.897 1.00 94.44 76 HIS A N 1
ATOM 597 C CA . HIS A 1 76 ? 13.612 -0.304 -12.785 1.00 94.44 76 HIS A CA 1
ATOM 598 C C . HIS A 1 76 ? 12.744 -1.312 -12.029 1.00 94.44 76 HIS A C 1
ATOM 600 O O . HIS A 1 76 ? 11.655 -0.943 -11.615 1.00 94.44 76 HIS A O 1
ATOM 606 N N . PRO A 1 77 ? 13.207 -2.552 -11.786 1.00 93.69 77 PRO A N 1
ATOM 607 C CA . PRO A 1 77 ? 12.410 -3.568 -11.097 1.00 93.69 77 PRO A CA 1
ATOM 608 C C . PRO A 1 77 ? 11.761 -3.105 -9.781 1.00 93.69 77 PRO A C 1
ATOM 610 O O . PRO A 1 77 ? 10.639 -3.519 -9.495 1.00 93.69 77 PRO A O 1
ATOM 613 N N . TYR A 1 78 ? 12.416 -2.226 -9.008 1.00 92.56 78 TYR A N 1
ATOM 614 C CA . TYR A 1 78 ? 11.862 -1.728 -7.744 1.00 92.56 78 TYR A CA 1
ATOM 615 C C . TYR A 1 78 ? 10.518 -1.005 -7.890 1.00 92.56 78 TYR A C 1
ATOM 617 O O . TYR A 1 78 ? 9.773 -0.983 -6.914 1.00 92.56 78 TYR A O 1
ATOM 625 N N . SER A 1 79 ? 10.209 -0.413 -9.052 1.00 92.75 79 SER A N 1
ATOM 626 C CA . SER A 1 79 ? 8.978 0.370 -9.231 1.00 92.75 79 SER A CA 1
ATOM 627 C C . SER A 1 79 ? 7.721 -0.481 -9.096 1.00 92.75 79 SER A C 1
ATOM 629 O O . SER A 1 79 ? 6.680 0.041 -8.729 1.00 92.75 79 SER A O 1
ATOM 631 N N . LYS A 1 80 ? 7.846 -1.797 -9.310 1.00 94.62 80 LYS A N 1
ATOM 632 C CA . LYS A 1 80 ? 6.765 -2.769 -9.133 1.00 94.62 80 LYS A CA 1
ATOM 633 C C . LYS A 1 80 ? 6.581 -3.224 -7.694 1.00 94.62 80 LYS A C 1
ATOM 635 O O . LYS A 1 80 ? 5.630 -3.953 -7.427 1.00 94.62 80 LYS A O 1
ATOM 640 N N . ASN A 1 81 ? 7.489 -2.885 -6.782 1.00 96.06 81 ASN A N 1
ATOM 641 C CA . ASN A 1 81 ? 7.333 -3.274 -5.389 1.00 96.06 81 ASN A CA 1
ATOM 642 C C . ASN A 1 81 ? 6.207 -2.464 -4.748 1.00 96.06 81 ASN A C 1
ATOM 644 O O . ASN A 1 81 ? 6.142 -1.253 -4.917 1.00 96.06 81 ASN A O 1
ATOM 648 N N . GLY A 1 82 ? 5.383 -3.124 -3.947 1.00 97.25 82 GLY A N 1
ATOM 649 C CA . GLY A 1 82 ? 4.296 -2.467 -3.233 1.00 97.25 82 GLY A CA 1
ATOM 650 C C . GLY A 1 82 ? 3.451 -3.465 -2.467 1.00 97.25 82 GLY A C 1
ATOM 651 O O . GLY A 1 82 ? 3.784 -4.647 -2.397 1.00 97.25 82 GLY A O 1
ATOM 652 N N . VAL A 1 83 ? 2.376 -2.985 -1.863 1.00 98.38 83 VAL A N 1
ATOM 653 C CA . VAL A 1 83 ? 1.465 -3.788 -1.051 1.00 98.38 83 VAL A CA 1
ATOM 654 C C . VAL A 1 83 ? 0.623 -4.697 -1.943 1.00 98.38 83 VAL A C 1
ATOM 656 O O . VAL A 1 83 ? 0.136 -4.275 -2.994 1.00 98.38 83 VAL A O 1
ATOM 659 N N . ILE A 1 84 ? 0.469 -5.951 -1.516 1.00 98.31 84 ILE A N 1
ATOM 660 C CA . ILE A 1 84 ? -0.450 -6.910 -2.135 1.00 98.31 84 ILE A CA 1
ATOM 661 C C . ILE A 1 84 ? -1.862 -6.555 -1.687 1.00 98.31 84 ILE A C 1
ATOM 663 O O . ILE A 1 84 ? -2.108 -6.413 -0.488 1.00 98.31 84 ILE A O 1
ATOM 667 N N . VAL A 1 85 ? -2.779 -6.446 -2.643 1.00 98.31 85 VAL A N 1
ATOM 668 C CA . VAL A 1 85 ? -4.195 -6.182 -2.385 1.00 98.31 85 VAL A CA 1
ATOM 669 C C . VAL A 1 85 ? -5.090 -7.138 -3.163 1.00 98.31 85 VAL A C 1
ATOM 671 O O . VAL A 1 85 ? -4.653 -7.735 -4.148 1.00 98.31 85 VAL A O 1
ATOM 674 N N . ASP A 1 86 ? -6.330 -7.278 -2.706 1.00 97.44 86 ASP A N 1
ATOM 675 C CA . ASP A 1 86 ? -7.408 -7.913 -3.465 1.00 97.44 86 ASP A CA 1
ATOM 676 C C . ASP A 1 86 ? -8.054 -6.938 -4.474 1.00 97.44 86 ASP A C 1
ATOM 678 O O . ASP A 1 86 ? -7.625 -5.790 -4.634 1.00 97.44 86 ASP A O 1
ATOM 682 N N . GLU A 1 87 ? -9.104 -7.390 -5.159 1.00 95.69 87 GLU A N 1
ATOM 683 C CA . GLU A 1 87 ? -9.866 -6.599 -6.132 1.00 95.69 87 GLU A CA 1
ATOM 684 C C . GLU A 1 87 ? -10.546 -5.349 -5.546 1.00 95.69 87 GLU A C 1
ATOM 686 O O . GLU A 1 87 ? -10.879 -4.432 -6.293 1.00 95.69 87 GLU A O 1
ATOM 691 N N . ASN A 1 88 ? -10.707 -5.285 -4.221 1.00 96.19 88 ASN A N 1
ATOM 692 C CA . ASN A 1 88 ? -11.317 -4.169 -3.495 1.00 96.19 88 ASN A CA 1
ATOM 693 C C . ASN A 1 88 ? -10.270 -3.249 -2.848 1.00 96.19 88 ASN A C 1
ATOM 695 O O . ASN A 1 88 ? -10.609 -2.398 -2.020 1.00 96.19 88 ASN A O 1
ATOM 699 N N . LEU A 1 89 ? -8.994 -3.415 -3.216 1.00 98.00 89 LEU A N 1
ATOM 700 C CA . LEU A 1 89 ? -7.847 -2.688 -2.672 1.00 98.00 89 LEU A CA 1
ATOM 701 C C . LEU A 1 89 ? -7.567 -2.979 -1.189 1.00 98.00 89 LEU A C 1
ATOM 703 O O . LEU A 1 89 ? -6.806 -2.237 -0.555 1.00 98.00 89 LEU A O 1
ATOM 707 N N . ASN A 1 90 ? -8.141 -4.046 -0.623 1.00 98.19 90 ASN A N 1
ATOM 708 C CA . ASN A 1 90 ? -7.851 -4.444 0.747 1.00 98.19 90 ASN A CA 1
ATOM 709 C C . ASN A 1 90 ? -6.505 -5.169 0.816 1.00 98.19 90 ASN A C 1
ATOM 711 O O . ASN A 1 90 ? -6.277 -6.109 0.053 1.00 98.19 90 ASN A O 1
ATOM 715 N N . PRO A 1 91 ? -5.612 -4.782 1.740 1.00 98.38 91 PRO A N 1
ATOM 716 C CA . PRO A 1 91 ? -4.314 -5.409 1.856 1.00 98.38 91 PRO A CA 1
ATOM 717 C C . PRO A 1 91 ? -4.342 -6.643 2.755 1.00 98.38 91 PRO A C 1
ATOM 719 O O . PRO A 1 91 ? -5.304 -6.905 3.485 1.00 98.38 91 PRO A O 1
ATOM 722 N N . PHE A 1 92 ? -3.216 -7.349 2.761 1.00 98.31 92 PHE A N 1
ATOM 723 C CA . PHE A 1 92 ? -2.976 -8.501 3.619 1.00 98.31 92 PHE A CA 1
ATOM 724 C C . PHE A 1 92 ? -1.915 -8.184 4.676 1.00 98.31 92 PHE A C 1
ATOM 726 O O . PHE A 1 92 ? -0.934 -7.490 4.412 1.00 98.31 92 PHE A O 1
ATOM 733 N N . TYR A 1 93 ? -2.123 -8.692 5.888 1.00 96.81 93 TYR A N 1
ATOM 734 C CA . TYR A 1 93 ? -1.149 -8.690 6.971 1.00 96.81 93 TYR A CA 1
ATOM 735 C C . TYR A 1 93 ? -0.981 -10.115 7.474 1.00 96.81 93 TYR A C 1
ATOM 737 O O . TYR A 1 93 ? -1.915 -10.683 8.054 1.00 96.81 93 TYR A O 1
ATOM 745 N N . ARG A 1 94 ? 0.210 -10.690 7.270 1.00 95.75 94 ARG A N 1
ATOM 746 C CA . ARG A 1 94 ? 0.489 -12.095 7.607 1.00 95.75 94 ARG A CA 1
ATOM 747 C C . ARG A 1 94 ? -0.519 -13.032 6.937 1.00 95.75 94 ARG A C 1
ATOM 749 O O . ARG A 1 94 ? -1.142 -13.857 7.606 1.00 95.75 94 ARG A O 1
ATOM 756 N N . GLU A 1 95 ? -0.712 -12.834 5.636 1.00 96.62 95 GLU A N 1
ATOM 757 C CA . GLU A 1 95 ? -1.593 -13.602 4.748 1.00 96.62 95 GLU A CA 1
ATOM 758 C C . GLU A 1 95 ? -3.092 -13.465 5.061 1.00 96.62 95 GLU A C 1
ATOM 760 O O . GLU A 1 95 ? -3.931 -14.141 4.467 1.00 96.62 95 GLU A O 1
ATOM 765 N N . LYS A 1 96 ? -3.463 -12.566 5.981 1.00 97.75 96 LYS A N 1
ATOM 766 C CA . LYS A 1 96 ? -4.857 -12.302 6.349 1.00 97.75 96 LYS A CA 1
ATOM 767 C C . LYS A 1 96 ? -5.288 -10.941 5.840 1.00 97.75 96 LYS A C 1
ATOM 769 O O . LYS A 1 96 ? -4.653 -9.933 6.141 1.00 97.75 96 LYS A O 1
ATOM 774 N N . ARG A 1 97 ? -6.397 -10.916 5.105 1.00 98.19 97 ARG A N 1
ATOM 775 C CA . ARG A 1 97 ? -7.024 -9.684 4.617 1.00 98.19 97 ARG A CA 1
ATOM 776 C C . ARG A 1 97 ? -7.399 -8.766 5.785 1.00 98.19 97 ARG A C 1
ATOM 778 O O . ARG A 1 97 ? -7.954 -9.244 6.778 1.00 98.19 97 ARG A O 1
ATOM 785 N N . ILE A 1 98 ? -7.138 -7.466 5.641 1.00 98.25 98 ILE A N 1
ATOM 786 C CA . ILE A 1 98 ? -7.656 -6.425 6.537 1.00 98.25 98 ILE A CA 1
ATOM 787 C C . ILE A 1 98 ? -8.864 -5.756 5.869 1.00 98.25 98 ILE A C 1
ATOM 789 O O . ILE A 1 98 ? -8.704 -4.958 4.947 1.00 98.25 98 ILE A O 1
ATOM 793 N N . SER A 1 99 ? -10.075 -6.090 6.315 1.00 97.31 99 SER A N 1
ATOM 794 C CA . SER A 1 99 ? -11.330 -5.741 5.626 1.00 97.31 99 SER A CA 1
ATOM 795 C C . SER A 1 99 ? -11.653 -4.247 5.643 1.00 97.31 99 SER A C 1
ATOM 797 O O . SER A 1 99 ? -12.226 -3.735 4.684 1.00 97.31 99 SER A O 1
ATOM 799 N N . ASN A 1 100 ? -11.267 -3.537 6.703 1.00 97.12 100 ASN A N 1
ATOM 800 C CA . ASN A 1 100 ? -11.546 -2.109 6.863 1.00 97.12 100 ASN A CA 1
ATOM 801 C C . ASN A 1 100 ? -10.365 -1.194 6.499 1.00 97.12 100 ASN A C 1
ATOM 803 O O . ASN A 1 100 ? -10.349 -0.017 6.863 1.00 97.12 100 ASN A O 1
ATOM 807 N N . LEU A 1 101 ? -9.366 -1.726 5.795 1.00 98.00 101 LEU A N 1
ATOM 808 C CA . LEU A 1 101 ? -8.225 -0.968 5.295 1.00 98.00 101 LEU A CA 1
ATOM 809 C C . LEU A 1 101 ? -8.162 -1.073 3.776 1.00 98.00 101 LEU A C 1
ATOM 811 O O . LEU A 1 101 ? -8.275 -2.170 3.244 1.00 98.00 101 LEU A O 1
ATOM 815 N N . ARG A 1 102 ? -7.906 0.041 3.089 1.00 98.06 102 ARG A N 1
ATOM 816 C CA . ARG A 1 102 ? -7.631 0.067 1.647 1.00 98.06 102 ARG A CA 1
ATOM 817 C C . ARG A 1 102 ? -6.316 0.771 1.328 1.00 98.06 102 ARG A C 1
ATOM 819 O O . ARG A 1 102 ? -5.875 1.646 2.078 1.00 98.06 102 ARG A O 1
ATOM 826 N N . ILE A 1 103 ? -5.697 0.395 0.214 1.00 98.31 103 ILE A N 1
ATOM 827 C CA . ILE A 1 103 ? -4.456 0.998 -0.290 1.00 98.31 103 ILE A CA 1
ATOM 828 C C . ILE A 1 103 ? -4.739 1.782 -1.566 1.00 98.31 103 ILE A C 1
ATOM 830 O O . ILE A 1 103 ? -5.467 1.314 -2.436 1.00 98.31 103 ILE A O 1
ATOM 834 N N . ALA A 1 104 ? -4.137 2.961 -1.695 1.00 97.88 104 ALA A N 1
ATOM 835 C CA . ALA A 1 104 ? -4.279 3.789 -2.886 1.00 97.88 104 ALA A CA 1
ATOM 836 C C . ALA A 1 104 ? -2.940 4.365 -3.365 1.00 97.88 104 ALA A C 1
ATOM 838 O O . ALA A 1 104 ? -1.996 4.569 -2.594 1.00 97.88 104 ALA A O 1
ATOM 839 N N . GLY A 1 105 ? -2.890 4.676 -4.659 1.00 97.62 105 GLY A N 1
ATOM 840 C CA . GLY A 1 105 ? -1.746 5.296 -5.317 1.00 97.62 105 GLY A CA 1
ATOM 841 C C . GLY A 1 105 ? -0.543 4.369 -5.462 1.00 97.62 105 GLY A C 1
ATOM 842 O O . GLY A 1 105 ? -0.682 3.155 -5.590 1.00 97.62 105 GLY A O 1
ATOM 843 N N . SER A 1 106 ? 0.656 4.958 -5.444 1.00 97.06 106 SER A N 1
ATOM 844 C CA . SER A 1 106 ? 1.912 4.245 -5.722 1.00 97.06 106 SER A CA 1
ATOM 845 C C . SER A 1 106 ? 2.323 3.220 -4.676 1.00 97.06 106 SER A C 1
ATOM 847 O O . SER A 1 106 ? 3.275 2.486 -4.901 1.00 97.06 106 SER A O 1
ATOM 849 N N . LEU A 1 107 ? 1.602 3.116 -3.558 1.00 97.69 107 LEU A N 1
ATOM 850 C CA . LEU A 1 107 ? 1.853 2.054 -2.590 1.00 97.69 107 LEU A CA 1
ATOM 851 C C . LEU A 1 107 ? 1.408 0.669 -3.102 1.00 97.69 107 LEU A C 1
ATOM 853 O O . LEU A 1 107 ? 1.860 -0.341 -2.567 1.00 97.69 107 LEU A O 1
ATOM 857 N N . LEU A 1 108 ? 0.546 0.602 -4.120 1.00 97.56 108 LEU A N 1
ATOM 858 C CA . LEU A 1 108 ? 0.104 -0.656 -4.729 1.00 97.56 108 LEU A CA 1
ATOM 859 C C . LEU A 1 108 ? 1.259 -1.381 -5.432 1.00 97.56 108 LEU A C 1
ATOM 861 O O . LEU A 1 108 ? 2.041 -0.775 -6.160 1.00 97.56 108 LEU A O 1
ATOM 865 N N . GLY A 1 109 ? 1.361 -2.695 -5.227 1.00 96.44 109 GLY A N 1
ATOM 866 C CA . GLY A 1 109 ? 2.355 -3.527 -5.903 1.00 96.44 109 GLY A CA 1
ATOM 867 C C . GLY A 1 109 ? 1.938 -3.956 -7.312 1.00 96.44 109 GLY A C 1
ATOM 868 O O . GLY A 1 109 ? 0.760 -3.990 -7.654 1.00 96.44 109 GLY A O 1
ATOM 869 N N . GLY A 1 110 ? 2.922 -4.355 -8.118 1.00 94.00 110 GLY A N 1
ATOM 870 C CA . GLY A 1 110 ? 2.713 -5.089 -9.370 1.00 94.00 110 GLY A CA 1
ATOM 871 C C . GLY A 1 110 ? 2.748 -4.262 -10.657 1.00 94.00 110 GLY A C 1
ATOM 872 O O . GLY A 1 110 ? 2.778 -4.858 -11.733 1.00 94.00 110 GLY A O 1
ATOM 873 N N . TYR A 1 111 ? 2.826 -2.934 -10.577 1.00 93.88 111 TYR A N 1
ATOM 874 C CA . TYR A 1 111 ? 2.795 -2.048 -11.747 1.00 93.88 111 TYR A CA 1
ATOM 875 C C . TYR A 1 111 ? 3.989 -1.088 -11.780 1.00 93.88 111 TYR A C 1
ATOM 877 O O . TYR A 1 111 ? 4.619 -0.839 -10.758 1.00 93.88 111 TYR A O 1
ATOM 885 N N . ASP A 1 112 ? 4.344 -0.578 -12.958 1.00 94.06 112 ASP A N 1
ATOM 886 C CA . ASP A 1 112 ? 5.480 0.330 -13.146 1.00 94.06 112 ASP A CA 1
ATOM 887 C C . ASP A 1 112 ? 5.021 1.649 -13.770 1.00 94.06 112 ASP A C 1
ATOM 889 O O . ASP A 1 112 ? 5.035 1.823 -14.992 1.00 94.06 112 ASP A O 1
ATOM 893 N N . TYR A 1 113 ? 4.657 2.614 -12.922 1.00 90.94 113 TYR A N 1
ATOM 894 C CA . TYR A 1 113 ? 4.132 3.898 -13.388 1.00 90.94 113 TYR A CA 1
ATOM 895 C C . TYR A 1 113 ? 5.117 4.718 -14.229 1.00 90.94 113 TYR A C 1
ATOM 897 O O . TYR A 1 113 ? 4.672 5.571 -15.001 1.00 90.94 113 TYR A O 1
ATOM 905 N N . CYS A 1 114 ? 6.428 4.484 -14.103 1.00 90.25 114 CYS A N 1
ATOM 906 C CA . CYS A 1 114 ? 7.439 5.176 -14.901 1.00 90.25 114 CYS A CA 1
ATOM 907 C C . CYS A 1 114 ? 7.378 4.730 -16.366 1.00 90.25 114 CYS A C 1
ATOM 909 O O . CYS A 1 114 ? 7.374 5.568 -17.269 1.00 90.25 114 CYS A O 1
ATOM 911 N N . THR A 1 115 ? 7.300 3.418 -16.600 1.00 93.94 115 THR A N 1
ATOM 912 C CA . THR A 1 115 ? 7.255 2.840 -17.953 1.00 93.94 115 THR A CA 1
ATOM 913 C C . THR A 1 115 ? 5.857 2.938 -18.560 1.00 93.94 115 THR A C 1
ATOM 915 O O . THR A 1 115 ? 5.704 3.295 -19.727 1.00 93.94 115 THR A O 1
ATOM 918 N N . GLU A 1 116 ? 4.824 2.669 -17.762 1.00 94.94 116 GLU A N 1
ATOM 919 C CA . GLU A 1 116 ? 3.421 2.682 -18.195 1.00 94.94 116 GLU A CA 1
ATOM 920 C C . GLU A 1 116 ? 2.855 4.098 -18.353 1.00 94.94 116 GLU A C 1
ATOM 922 O O . GLU A 1 116 ? 1.813 4.277 -18.981 1.00 94.94 116 GLU A O 1
ATOM 927 N N . LYS A 1 117 ? 3.523 5.110 -17.776 1.00 94.94 117 LYS A N 1
ATOM 928 C CA . LYS A 1 117 ? 3.049 6.505 -17.707 1.00 94.94 117 LYS A CA 1
ATOM 929 C C . LYS A 1 117 ? 1.678 6.619 -17.026 1.00 94.94 117 LYS A C 1
ATOM 931 O O . LYS A 1 117 ? 0.887 7.508 -17.331 1.00 94.94 117 LYS A O 1
ATOM 936 N N . SER A 1 118 ? 1.409 5.715 -16.084 1.00 95.44 118 SER A N 1
ATOM 937 C CA . SER A 1 118 ? 0.099 5.512 -15.457 1.00 95.44 118 SER A CA 1
ATOM 938 C C . SER A 1 118 ? -0.048 6.187 -14.087 1.00 95.44 118 SER A C 1
ATOM 940 O O . SER A 1 118 ? -1.134 6.168 -13.517 1.00 95.44 118 SER A O 1
ATOM 942 N N . GLY A 1 119 ? 1.002 6.829 -13.556 1.00 94.44 119 GLY A N 1
ATOM 943 C CA . GLY A 1 119 ? 1.084 7.248 -12.147 1.00 94.44 119 GLY A CA 1
ATOM 944 C C . GLY A 1 119 ? -0.109 8.055 -11.625 1.00 94.44 119 GLY A C 1
ATOM 945 O O . GLY A 1 119 ? -0.743 7.652 -10.651 1.00 94.44 119 GLY A O 1
ATOM 946 N N . LEU A 1 120 ? -0.456 9.165 -12.286 1.00 95.56 120 LEU A N 1
ATOM 947 C CA . LEU A 1 120 ? -1.599 9.994 -11.875 1.00 95.56 120 LEU A CA 1
ATOM 948 C C . LEU A 1 120 ? -2.943 9.297 -12.107 1.00 95.56 120 LEU A C 1
ATOM 950 O O . LEU A 1 120 ? -3.847 9.432 -11.286 1.00 95.56 120 LEU A O 1
ATOM 954 N N . GLY A 1 121 ? -3.064 8.533 -13.196 1.00 97.56 121 GLY A N 1
ATOM 955 C CA . GLY A 1 121 ? -4.272 7.765 -13.496 1.00 97.56 121 GLY A CA 1
ATOM 956 C C . GLY A 1 121 ? -4.563 6.736 -12.407 1.00 97.56 121 GLY A C 1
ATOM 957 O O . GLY A 1 121 ? -5.672 6.695 -11.882 1.00 97.56 121 GLY A O 1
ATOM 958 N N . VAL A 1 122 ? -3.543 5.980 -11.993 1.00 97.12 122 VAL A N 1
ATOM 959 C CA . VAL A 1 122 ? -3.650 5.017 -10.891 1.00 97.12 122 VAL A CA 1
ATOM 960 C C . VAL A 1 122 ? -3.970 5.726 -9.579 1.00 97.12 122 VAL A C 1
ATOM 962 O O . VAL A 1 122 ? -4.870 5.287 -8.868 1.00 97.12 122 VAL A O 1
ATOM 965 N N . ALA A 1 123 ? -3.304 6.842 -9.264 1.00 96.81 123 ALA A N 1
ATOM 966 C CA . ALA A 1 123 ? -3.569 7.589 -8.033 1.00 96.81 123 ALA A CA 1
ATOM 967 C C . ALA A 1 123 ? -5.027 8.067 -7.925 1.00 96.81 123 ALA A C 1
ATOM 969 O O . ALA A 1 123 ? -5.648 7.890 -6.879 1.00 96.81 123 ALA A O 1
ATOM 970 N N . ILE A 1 124 ? -5.591 8.622 -9.004 1.00 97.31 124 ILE A N 1
ATOM 971 C CA . ILE A 1 124 ? -6.982 9.098 -9.021 1.00 97.31 124 ILE A CA 1
ATOM 972 C C . ILE A 1 124 ? -7.961 7.921 -8.975 1.00 97.31 124 ILE A C 1
ATOM 974 O O . ILE A 1 124 ? -8.868 7.925 -8.146 1.00 97.31 124 ILE A O 1
ATOM 978 N N . ALA A 1 125 ? -7.770 6.908 -9.826 1.00 97.31 125 ALA A N 1
ATOM 979 C CA . ALA A 1 125 ? -8.690 5.775 -9.920 1.00 97.31 125 ALA A CA 1
ATOM 980 C C . ALA A 1 125 ? -8.768 4.987 -8.603 1.00 97.31 125 ALA A C 1
ATOM 982 O O . ALA A 1 125 ? -9.854 4.671 -8.121 1.00 97.31 125 ALA A O 1
ATOM 983 N N . THR A 1 126 ? -7.617 4.721 -7.986 1.00 97.75 126 THR A N 1
ATOM 984 C CA . THR A 1 126 ? -7.551 3.962 -6.729 1.00 97.75 126 THR A CA 1
ATOM 985 C C . THR A 1 126 ? -7.957 4.808 -5.532 1.00 97.75 126 THR A C 1
ATOM 987 O O . THR A 1 126 ? -8.581 4.289 -4.618 1.00 97.75 126 THR A O 1
ATOM 990 N N . GLY A 1 127 ? -7.687 6.119 -5.546 1.00 96.88 127 GLY A N 1
ATOM 991 C CA . GLY A 1 127 ? -8.206 7.039 -4.535 1.00 96.88 127 GLY A CA 1
ATOM 992 C C . GLY A 1 127 ? -9.735 7.115 -4.546 1.00 96.88 127 GLY A C 1
ATOM 993 O O . GLY A 1 127 ? -10.347 7.084 -3.481 1.00 96.88 127 GLY A O 1
ATOM 994 N N . TYR A 1 128 ? -10.346 7.158 -5.735 1.00 96.25 128 TYR A N 1
ATOM 995 C CA . TYR A 1 128 ? -11.801 7.102 -5.893 1.00 96.25 128 TYR A CA 1
ATOM 996 C C . TYR A 1 128 ? -12.362 5.767 -5.392 1.00 96.25 128 TYR A C 1
ATOM 998 O O . TYR A 1 128 ? -13.190 5.763 -4.489 1.00 96.25 128 TYR A O 1
ATOM 1006 N N . SER A 1 129 ? -11.840 4.642 -5.894 1.00 96.19 129 SER A N 1
ATOM 1007 C CA . SER A 1 129 ? -12.292 3.302 -5.494 1.00 96.19 129 SER A CA 1
ATOM 1008 C C . SER A 1 129 ? -12.091 3.020 -3.999 1.00 96.19 129 SER A C 1
ATOM 1010 O O . SER A 1 129 ? -12.936 2.386 -3.381 1.00 96.19 129 SER A O 1
ATOM 1012 N N . ALA A 1 130 ? -11.015 3.520 -3.385 1.00 96.00 130 ALA A N 1
ATOM 1013 C CA . ALA A 1 130 ? -10.783 3.345 -1.953 1.00 96.00 130 ALA A CA 1
ATOM 1014 C C . ALA A 1 130 ? -11.702 4.210 -1.076 1.00 96.00 130 ALA A C 1
ATOM 1016 O O . ALA A 1 130 ? -11.962 3.849 0.073 1.00 96.00 130 ALA A O 1
ATOM 1017 N N . GLY A 1 131 ? -12.139 5.363 -1.590 1.00 92.75 131 GLY A N 1
ATOM 1018 C CA . GLY A 1 131 ? -13.067 6.270 -0.916 1.00 92.75 131 GLY A CA 1
ATOM 1019 C C . GLY A 1 131 ? -14.541 5.914 -1.113 1.00 92.75 131 GLY A C 1
ATOM 1020 O O . GLY A 1 131 ? -15.375 6.419 -0.364 1.00 92.75 131 GLY A O 1
ATOM 1021 N N . ASP A 1 132 ? -14.850 5.059 -2.088 1.00 88.00 132 ASP A N 1
ATOM 1022 C CA . ASP A 1 132 ? -16.190 4.543 -2.353 1.00 88.00 132 ASP A CA 1
ATOM 1023 C C . ASP A 1 132 ? -16.480 3.362 -1.421 1.00 88.00 132 ASP A C 1
ATOM 1025 O O . ASP A 1 132 ? -16.274 2.190 -1.742 1.00 88.00 132 ASP A O 1
ATOM 1029 N N . VAL A 1 133 ? -16.829 3.704 -0.182 1.00 70.12 133 VAL A N 1
ATOM 1030 C CA . VAL A 1 133 ? -17.136 2.740 0.871 1.00 70.12 133 VAL A CA 1
ATOM 1031 C C . VAL A 1 133 ? -18.651 2.646 1.006 1.00 70.12 133 VAL A C 1
ATOM 1033 O O . VAL A 1 133 ? -19.263 3.576 1.533 1.00 70.12 133 VAL A O 1
ATOM 1036 N N . GLU A 1 134 ? -19.236 1.554 0.509 1.00 56.91 134 GLU A N 1
ATOM 1037 C CA . GLU A 1 134 ? -20.626 1.168 0.811 1.00 56.91 134 GLU A CA 1
ATOM 1038 C C . GLU A 1 134 ? -20.814 0.810 2.294 1.00 56.91 134 GLU A C 1
ATOM 1040 O O . GLU A 1 134 ? -19.901 0.177 2.885 1.00 56.91 134 GLU A O 1
#

Solvent-accessible surface area (backbone atoms only — not comparable to full-atom values): 7729 Å² total; per-residue (Å²): 138,79,92,78,88,78,94,62,65,54,73,42,67,43,72,57,98,40,28,65,58,37,39,32,42,96,54,79,45,71,59,85,65,47,76,51,68,50,21,24,66,89,58,52,27,28,54,98,91,37,41,61,57,78,54,44,38,60,43,69,69,90,62,72,47,68,59,95,54,94,80,42,89,86,43,46,54,50,54,25,32,20,38,39,56,53,100,76,30,27,33,24,49,89,90,38,61,27,78,36,36,24,52,19,35,56,28,45,34,76,48,44,40,83,66,69,69,36,50,69,59,46,31,52,55,32,43,50,59,56,67,64,72,132

Secondary structure (DSSP, 8-state):
-------S---EEEEETTEEEEEESSSEE--S-EEE---STTTTSB-SSSBSSS---EE--SS-SS-SSSS-TT--GGGG-EE-B-TTS-BEETTEE-TTEEE-GGGBSS--HHHH--HHHHHHHHHHHHH---

Foldseek 3Di:
DDDDDDPFQFDDFDADPLETQWTDTVHIDGDQAEEDEQADVVSPCADPQGGRHYRFDKDADPDDQADPDPQDLVDGRVQQIAFDADPLQFGHDPNGTRPRYHYAFSRHHGDHCSNVVCRVVRRVVRVVSRPPDD

pLDDT: mean 94.32, std 5.99, range [52.72, 98.38]

Nearest PDB structures (foldseek):
  1p2h-assembly1_A  TM=7.728E-01  e=2.013E-01  Shewanella frigidimarina
  8ad7-assembly1_B  TM=7.744E-01  e=1.175E+00  Streptomyces albogriseolus
  7cu0-assembly1_A  TM=7.726E-01  e=1.526E+00  Streptomyces albogriseolus
  6slt-assembly1_B  TM=4.544E-01  e=1.175E+00  Streptomyces albogriseolus